Protein AF-A0A542I1I1-F1 (afdb_monomer_lite)

Foldseek 3Di:
DPPVVVVVVVVVVVVVVVVCVPPDDPPQDPVNDDPVVVVVVVVVVVVLVVLLVVQLVCLVPDDQVQFDDDSVVLNVQSVPGPRSSVCCVVHGGRDPPPPD

Secondary structure (DSSP, 8-state):
--HHHHHHHHHHHHHHHHHGGG-------GGGS-HHHHHHHHHHHHHHHHHHHHHHHHHHHS-GGGBSS-HHHHHHHHTSTTHHHHHIIIIIBPPP----

Sequence (100 aa):
MARNKKALNKKAHEMSRRNKMHGGRKKKTWKEMSPAGKVGTIVTAIMQVSLLVAAQRDISRRPAELINGPKAAWRAASFVNFIGPMGYFIFGRKRPATAK

Radius of gyration: 28.18 Å; chains: 1; bounding box: 46×53×80 Å

Structure (mmCIF, N/CA/C/O backbone):
data_AF-A0A542I1I1-F1
#
_entry.id   AF-A0A542I1I1-F1
#
loop_
_atom_site.group_PDB
_atom_site.id
_atom_site.type_symbol
_atom_site.label_atom_id
_atom_site.label_alt_id
_atom_site.label_comp_id
_atom_site.label_asym_id
_atom_site.label_entity_id
_atom_site.label_seq_id
_atom_site.pdbx_PDB_ins_code
_atom_site.Cartn_x
_atom_site.Cartn_y
_atom_site.Cartn_z
_atom_site.occupancy
_atom_site.B_iso_or_equiv
_atom_site.auth_seq_id
_atom_site.auth_comp_id
_atom_site.auth_asym_id
_atom_site.auth_atom_id
_atom_site.pdbx_PDB_model_num
ATOM 1 N N . MET A 1 1 ? 17.387 -30.351 -63.338 1.00 58.53 1 MET A N 1
ATOM 2 C CA . MET A 1 1 ? 16.651 -30.303 -62.048 1.00 58.53 1 MET A CA 1
ATOM 3 C C . MET A 1 1 ? 17.214 -29.253 -61.058 1.00 58.53 1 MET A C 1
ATOM 5 O O . MET A 1 1 ? 17.471 -29.572 -59.906 1.00 58.53 1 MET A O 1
ATOM 9 N N . ALA A 1 2 ? 17.403 -27.981 -61.455 1.00 60.22 2 ALA A N 1
ATOM 10 C CA . ALA A 1 2 ? 18.087 -26.972 -60.612 1.00 60.22 2 ALA A CA 1
ATOM 11 C C . ALA A 1 2 ? 17.187 -25.839 -60.064 1.00 60.22 2 ALA A C 1
ATOM 13 O O . ALA A 1 2 ? 17.604 -25.084 -59.189 1.00 60.22 2 ALA A O 1
ATOM 14 N N . ARG A 1 3 ? 15.941 -25.711 -60.545 1.00 61.31 3 ARG A N 1
ATOM 15 C CA . ARG A 1 3 ? 15.059 -24.572 -60.210 1.00 61.31 3 ARG A CA 1
ATOM 16 C C . ARG A 1 3 ? 14.425 -24.651 -58.813 1.00 61.31 3 ARG A C 1
ATOM 18 O O . ARG A 1 3 ? 14.035 -23.624 -58.274 1.00 61.31 3 ARG A O 1
ATOM 25 N N . ASN A 1 4 ? 14.376 -25.834 -58.198 1.00 63.12 4 ASN A N 1
ATOM 26 C CA . ASN A 1 4 ? 13.683 -26.033 -56.919 1.00 63.12 4 ASN A CA 1
ATOM 27 C C . ASN A 1 4 ? 14.517 -25.582 -55.698 1.00 63.12 4 ASN A C 1
ATOM 29 O O . ASN A 1 4 ? 13.982 -25.077 -54.715 1.00 63.12 4 ASN A O 1
ATOM 33 N N . LYS A 1 5 ? 15.855 -25.654 -55.778 1.00 65.69 5 LYS A N 1
ATOM 34 C CA . LYS A 1 5 ? 16.739 -25.274 -54.658 1.00 65.69 5 LYS A CA 1
ATOM 35 C C . LYS A 1 5 ? 16.668 -23.775 -54.331 1.00 65.69 5 LYS A C 1
ATOM 37 O O . LYS A 1 5 ? 16.625 -23.398 -53.166 1.00 65.69 5 LYS A O 1
ATOM 42 N N . LYS A 1 6 ? 16.576 -22.905 -55.348 1.00 72.06 6 LYS A N 1
ATOM 43 C CA . LYS A 1 6 ? 16.469 -21.446 -55.136 1.00 72.06 6 LYS A CA 1
ATOM 44 C C . LYS A 1 6 ? 15.158 -21.048 -54.447 1.00 72.06 6 LYS A C 1
ATOM 46 O O . LYS A 1 6 ? 15.167 -20.173 -53.584 1.00 72.06 6 LYS A O 1
ATOM 51 N N . ALA A 1 7 ? 14.048 -21.699 -54.800 1.00 76.75 7 ALA A N 1
ATOM 52 C CA . ALA A 1 7 ? 12.744 -21.435 -54.195 1.00 76.75 7 ALA A CA 1
ATOM 53 C C . ALA A 1 7 ? 12.706 -21.848 -52.713 1.00 76.75 7 AL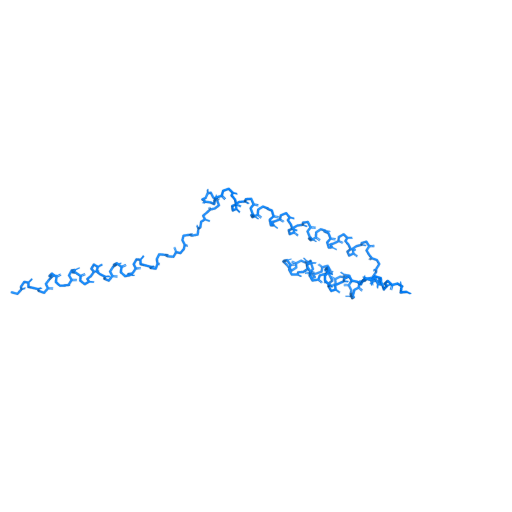A A C 1
ATOM 55 O O . ALA A 1 7 ? 12.189 -21.105 -51.878 1.00 76.75 7 ALA A O 1
ATOM 56 N N . LEU A 1 8 ? 13.326 -22.984 -52.379 1.00 74.50 8 LEU A N 1
ATOM 57 C CA . LEU A 1 8 ? 13.434 -23.480 -51.005 1.00 74.50 8 LEU A CA 1
ATOM 58 C C . LEU A 1 8 ? 14.255 -22.539 -50.113 1.00 74.50 8 LEU A C 1
ATOM 60 O O . LEU A 1 8 ? 13.788 -22.162 -49.039 1.00 74.50 8 LEU A O 1
ATOM 64 N N . ASN A 1 9 ? 15.419 -22.072 -50.578 1.00 76.88 9 ASN A N 1
ATOM 65 C CA . ASN A 1 9 ? 16.243 -21.131 -49.810 1.00 76.88 9 ASN A CA 1
ATOM 66 C C . ASN A 1 9 ? 15.540 -19.780 -49.600 1.00 76.88 9 ASN A C 1
ATOM 68 O O . ASN A 1 9 ? 15.626 -19.201 -48.516 1.00 76.88 9 ASN A O 1
ATOM 72 N N . LYS A 1 10 ? 14.799 -19.291 -50.606 1.00 80.12 10 LYS A N 1
ATOM 73 C CA . LYS A 1 10 ? 14.023 -18.047 -50.495 1.00 80.12 10 LYS A CA 1
ATOM 74 C C . LYS A 1 10 ? 12.903 -18.179 -49.457 1.00 80.12 10 LYS A C 1
ATOM 76 O O . LYS A 1 10 ? 12.764 -17.307 -48.602 1.00 80.12 10 LYS A O 1
ATOM 81 N N . LYS A 1 11 ? 12.168 -19.298 -49.475 1.00 77.81 11 LYS A N 1
ATOM 82 C CA . LYS A 1 11 ? 11.096 -19.590 -48.511 1.00 77.81 11 LYS A CA 1
ATOM 83 C C . LYS A 1 11 ? 11.636 -19.756 -47.087 1.00 77.81 11 LYS A C 1
ATOM 85 O O . LYS A 1 11 ? 11.050 -19.219 -46.152 1.00 77.81 11 LYS A O 1
ATOM 90 N N . ALA A 1 12 ? 12.778 -20.426 -46.919 1.00 76.44 12 ALA A N 1
ATOM 91 C CA . ALA A 1 12 ? 13.442 -20.573 -45.621 1.00 76.44 12 ALA A CA 1
ATOM 92 C C . ALA A 1 12 ? 13.876 -19.217 -45.035 1.00 76.44 12 ALA A C 1
ATOM 94 O O . ALA A 1 12 ? 13.654 -18.945 -43.854 1.00 76.44 12 ALA A O 1
ATOM 95 N N . HIS A 1 13 ? 14.425 -18.330 -45.869 1.00 72.31 13 HIS A N 1
ATOM 96 C CA . HIS A 1 13 ? 14.812 -16.983 -45.450 1.00 72.31 13 HIS A CA 1
ATOM 97 C C . HIS A 1 13 ? 13.594 -16.127 -45.059 1.00 72.31 13 HIS A C 1
ATOM 99 O O . HIS A 1 13 ? 13.644 -15.360 -44.099 1.00 72.31 13 HIS A O 1
ATOM 105 N N . GLU A 1 14 ? 12.477 -16.279 -45.769 1.00 76.81 14 GLU A N 1
ATOM 106 C CA . GLU A 1 14 ? 11.227 -15.580 -45.472 1.00 76.81 14 GLU A CA 1
ATOM 107 C C . GLU A 1 14 ? 10.561 -16.084 -44.178 1.00 76.81 14 GLU A C 1
ATOM 109 O O . GLU A 1 14 ? 10.077 -15.282 -43.377 1.00 76.81 14 GLU A O 1
ATOM 114 N N . MET A 1 15 ? 10.607 -17.396 -43.920 1.00 70.50 15 MET A N 1
ATOM 115 C CA . MET A 1 15 ? 10.134 -17.986 -42.661 1.00 70.50 15 MET A CA 1
ATOM 116 C C . MET A 1 15 ? 10.999 -17.557 -41.469 1.00 70.50 15 MET A C 1
ATOM 118 O O . MET A 1 15 ? 10.467 -17.206 -40.418 1.00 70.50 15 MET A O 1
ATOM 122 N N . SER A 1 16 ? 12.324 -17.496 -41.643 1.00 70.19 16 SER A N 1
ATOM 123 C CA . SER A 1 16 ? 13.249 -16.996 -40.616 1.00 70.19 16 SER A CA 1
ATOM 124 C C . SER A 1 16 ? 13.008 -15.514 -40.294 1.00 70.19 16 SER A C 1
ATOM 126 O O . SER A 1 16 ? 12.974 -15.122 -39.125 1.00 70.19 16 SER A O 1
ATOM 128 N N . ARG A 1 17 ? 12.737 -14.686 -41.316 1.00 71.31 17 ARG A N 1
ATOM 129 C CA . ARG A 1 17 ? 12.346 -13.280 -41.122 1.00 71.31 17 ARG A CA 1
ATOM 130 C C . ARG A 1 17 ? 11.028 -13.134 -40.363 1.00 71.31 17 ARG A C 1
ATOM 132 O O . ARG A 1 17 ? 10.947 -12.283 -39.482 1.00 71.31 17 ARG A O 1
ATOM 139 N N . ARG A 1 18 ? 10.021 -13.960 -40.669 1.00 66.75 18 ARG A N 1
ATOM 140 C CA . ARG A 1 18 ? 8.736 -13.958 -39.951 1.00 66.75 18 ARG A CA 1
ATOM 141 C C . ARG A 1 18 ? 8.898 -14.329 -38.478 1.00 66.75 18 ARG A C 1
ATOM 143 O O . ARG A 1 18 ? 8.335 -13.652 -37.626 1.00 66.75 18 ARG A O 1
ATOM 150 N N . ASN A 1 19 ? 9.726 -15.324 -38.166 1.00 64.62 19 ASN A N 1
ATOM 151 C CA . ASN A 1 19 ? 9.913 -15.771 -36.784 1.00 64.62 19 ASN A CA 1
ATOM 152 C C . ASN A 1 19 ? 10.648 -14.732 -35.904 1.00 64.62 19 ASN A C 1
ATOM 154 O O . ASN A 1 19 ? 10.427 -14.658 -34.699 1.00 64.62 19 ASN A O 1
ATOM 158 N N . LYS A 1 20 ? 11.481 -13.866 -36.504 1.00 62.16 20 LYS A N 1
ATOM 159 C CA . LYS A 1 20 ? 12.202 -12.784 -35.804 1.00 62.16 20 LYS A CA 1
ATOM 160 C C . LYS A 1 20 ? 11.335 -11.574 -35.420 1.00 62.16 20 LYS A C 1
ATOM 162 O O . LYS A 1 20 ? 11.805 -10.722 -34.670 1.00 62.16 20 LYS A O 1
ATOM 167 N N . MET A 1 21 ? 10.089 -11.493 -35.897 1.00 59.78 21 MET A N 1
ATOM 168 C CA . MET A 1 21 ? 9.151 -10.407 -35.562 1.00 59.78 21 MET A CA 1
ATOM 169 C C . MET A 1 21 ? 8.540 -10.552 -34.158 1.00 59.78 21 MET A C 1
ATOM 171 O O . MET A 1 21 ? 8.007 -9.586 -33.620 1.00 59.78 21 MET A O 1
ATOM 175 N N . HIS A 1 22 ? 8.681 -11.718 -33.518 1.00 60.72 22 HIS A N 1
ATOM 176 C CA . HIS A 1 22 ? 8.305 -11.941 -32.118 1.00 60.72 22 HIS A CA 1
ATOM 177 C C . HIS A 1 22 ? 9.510 -11.817 -31.178 1.00 60.72 22 HIS A C 1
ATOM 179 O O . HIS A 1 22 ? 9.690 -12.603 -30.249 1.00 60.72 22 HIS A O 1
ATOM 185 N N . GLY A 1 23 ? 10.360 -10.814 -31.419 1.00 60.62 23 GLY A N 1
ATOM 186 C CA . GLY A 1 23 ? 11.375 -10.398 -30.459 1.00 60.62 23 GLY A CA 1
ATOM 187 C C . GLY A 1 23 ? 10.685 -9.913 -29.187 1.00 60.62 23 GLY A C 1
ATOM 188 O O . GLY A 1 23 ? 10.204 -8.783 -29.133 1.00 60.62 23 GLY A O 1
ATOM 189 N N . GLY A 1 24 ? 10.594 -10.790 -28.184 1.00 64.00 24 GLY A N 1
ATOM 190 C CA . GLY A 1 24 ? 10.013 -10.473 -26.885 1.00 64.00 24 GLY A CA 1
ATOM 191 C C . GLY A 1 24 ? 10.572 -9.154 -26.360 1.00 64.00 24 GLY A C 1
ATOM 192 O O . GLY A 1 24 ? 11.774 -8.901 -26.470 1.00 64.00 24 GLY A O 1
ATOM 193 N N . ARG A 1 25 ? 9.689 -8.299 -25.826 1.00 64.44 25 ARG A N 1
ATOM 194 C CA . ARG A 1 25 ? 10.044 -7.030 -25.171 1.00 64.44 25 ARG A CA 1
ATOM 195 C C . ARG A 1 25 ? 11.286 -7.266 -24.311 1.00 64.44 25 ARG A C 1
ATOM 197 O O . ARG A 1 25 ? 11.192 -7.948 -23.290 1.00 64.44 25 ARG A O 1
ATOM 204 N N . LYS A 1 26 ? 12.448 -6.742 -24.723 1.00 65.50 26 LYS A N 1
ATOM 205 C CA . LYS A 1 26 ? 13.656 -6.817 -23.897 1.00 65.50 26 LYS A CA 1
ATOM 206 C C . LYS A 1 26 ? 13.309 -6.162 -22.565 1.00 65.50 26 LYS A C 1
ATOM 208 O O . LYS A 1 26 ? 12.941 -4.985 -22.540 1.00 65.50 26 LYS A O 1
ATOM 213 N N . LYS A 1 27 ? 13.326 -6.942 -21.480 1.00 60.62 27 LYS A N 1
ATOM 214 C CA . LYS A 1 27 ? 13.083 -6.424 -20.132 1.00 60.62 27 LYS A CA 1
ATOM 215 C C . LYS A 1 27 ? 14.213 -5.440 -19.852 1.00 60.62 27 LYS A C 1
ATOM 217 O O . LYS A 1 27 ? 15.345 -5.868 -19.669 1.00 60.62 27 LYS A O 1
ATOM 222 N N . LYS A 1 28 ? 13.918 -4.138 -19.917 1.00 66.88 28 LYS A N 1
ATOM 223 C CA . LYS A 1 28 ? 14.914 -3.089 -19.686 1.00 66.88 28 LYS A CA 1
ATOM 224 C C . LYS A 1 28 ? 15.447 -3.251 -18.271 1.00 66.88 28 LYS A C 1
ATOM 226 O O . LYS A 1 28 ? 14.701 -3.119 -17.303 1.00 66.88 28 LYS A O 1
ATOM 231 N N . THR A 1 29 ? 16.724 -3.579 -18.169 1.00 71.50 29 THR A N 1
ATOM 232 C CA . THR A 1 29 ? 17.417 -3.738 -16.895 1.00 71.50 29 THR A CA 1
ATOM 233 C C . THR A 1 29 ? 17.541 -2.370 -16.219 1.00 71.50 29 THR A C 1
ATOM 235 O O . THR A 1 29 ? 17.612 -1.351 -16.901 1.00 71.50 29 THR A O 1
ATOM 238 N N . TRP A 1 30 ? 17.597 -2.305 -14.885 1.00 70.94 30 TRP A N 1
ATOM 239 C CA . TRP A 1 30 ? 17.654 -1.035 -14.135 1.00 70.94 30 TRP A CA 1
ATOM 240 C C . TRP A 1 30 ? 18.742 -0.071 -14.646 1.00 70.94 30 TRP A C 1
ATOM 242 O O . TRP A 1 30 ? 18.530 1.137 -14.694 1.00 70.94 30 TRP A O 1
ATOM 252 N N . LYS A 1 31 ? 19.896 -0.588 -15.091 1.00 70.25 31 LYS A N 1
ATOM 253 C CA . LYS A 1 31 ? 20.981 0.216 -15.683 1.00 70.25 31 LYS A CA 1
ATOM 254 C C . LYS A 1 31 ? 20.604 0.874 -17.021 1.00 70.25 31 LYS A C 1
ATOM 256 O O . LYS A 1 31 ? 21.097 1.960 -17.295 1.00 70.25 31 LYS A O 1
ATOM 261 N N . GLU A 1 32 ? 19.694 0.275 -17.785 1.00 71.38 32 GLU A N 1
ATOM 262 C CA . GLU A 1 32 ? 19.227 0.718 -19.111 1.00 71.38 32 GLU A CA 1
ATOM 263 C C . GLU A 1 32 ? 17.967 1.602 -19.050 1.00 71.38 32 GLU A C 1
ATOM 265 O O . GLU A 1 32 ? 17.461 2.058 -20.079 1.00 71.38 32 GLU A O 1
ATOM 270 N N . MET A 1 33 ? 17.418 1.843 -17.855 1.00 73.00 33 MET A N 1
ATOM 271 C CA . MET A 1 33 ? 16.316 2.787 -17.684 1.00 73.00 33 MET A CA 1
ATOM 272 C C . MET A 1 33 ? 16.811 4.224 -17.846 1.00 73.00 33 MET A C 1
ATOM 274 O O . MET A 1 33 ? 17.776 4.637 -17.197 1.00 73.00 33 MET A O 1
ATOM 278 N N . SER A 1 34 ? 16.078 4.994 -18.660 1.00 79.94 34 SER A N 1
ATOM 279 C CA . SER A 1 34 ? 16.214 6.451 -18.734 1.00 79.94 34 SER A CA 1
ATOM 280 C C . SER A 1 34 ? 16.154 7.051 -17.319 1.00 79.94 34 SER A C 1
ATOM 282 O O . SER A 1 34 ? 15.373 6.553 -16.497 1.00 79.94 34 SER A O 1
ATOM 284 N N . PRO A 1 35 ? 16.928 8.112 -17.020 1.00 81.81 35 PRO A N 1
ATOM 285 C CA . PRO A 1 35 ? 16.888 8.802 -15.730 1.00 81.81 35 PRO A CA 1
ATOM 286 C C . PRO A 1 35 ? 15.462 9.102 -15.249 1.00 81.81 35 PRO A C 1
ATOM 288 O O . PRO A 1 35 ? 15.139 8.847 -14.091 1.00 81.81 35 PRO A O 1
ATOM 291 N N . ALA A 1 36 ? 14.571 9.508 -16.160 1.00 83.06 36 ALA A N 1
ATOM 292 C CA . ALA A 1 36 ? 13.163 9.767 -15.859 1.00 83.06 36 ALA A CA 1
ATOM 293 C C . ALA A 1 36 ? 12.414 8.526 -15.332 1.00 83.06 36 ALA A C 1
ATOM 295 O O . ALA A 1 36 ? 11.609 8.630 -14.411 1.00 83.06 36 ALA A O 1
ATOM 296 N N . GLY A 1 37 ? 12.706 7.333 -15.863 1.00 83.88 37 GLY A N 1
ATOM 297 C CA . GLY A 1 37 ? 12.086 6.089 -15.399 1.00 83.88 37 GLY A CA 1
ATOM 298 C C . GLY A 1 37 ? 12.544 5.687 -13.995 1.00 83.88 37 GLY A C 1
ATOM 299 O O . GLY A 1 37 ? 11.739 5.213 -13.190 1.00 83.88 37 GLY A O 1
ATOM 300 N N . LYS A 1 38 ? 13.832 5.888 -13.680 1.00 86.88 38 LYS A N 1
ATOM 301 C CA . LYS A 1 38 ? 14.374 5.629 -12.334 1.00 86.88 38 LYS A CA 1
ATOM 302 C C . LYS A 1 38 ? 13.757 6.578 -11.314 1.00 86.88 38 LYS A C 1
ATOM 304 O O . LYS A 1 38 ? 13.272 6.123 -10.283 1.00 86.88 38 LYS A O 1
ATOM 309 N N . VAL A 1 39 ? 13.708 7.871 -11.641 1.00 90.25 39 VAL A N 1
ATOM 310 C CA . VAL A 1 39 ? 13.066 8.892 -10.802 1.00 90.25 39 VAL A CA 1
ATOM 311 C C . VAL A 1 39 ? 11.595 8.554 -10.577 1.00 90.25 39 VAL A C 1
ATOM 313 O O . VAL A 1 39 ? 11.166 8.507 -9.430 1.00 90.25 39 VAL A O 1
ATOM 316 N N . GLY A 1 40 ? 10.842 8.219 -11.629 1.00 91.81 40 GLY A N 1
ATOM 317 C CA . GLY A 1 40 ? 9.436 7.823 -11.492 1.00 91.81 40 GLY A CA 1
ATOM 318 C C . GLY A 1 40 ? 9.236 6.624 -10.558 1.00 91.81 40 GLY A C 1
ATOM 319 O O . GLY A 1 40 ? 8.324 6.626 -9.732 1.00 91.81 40 GLY A O 1
ATOM 320 N N . THR A 1 41 ? 10.128 5.632 -10.623 1.00 89.00 41 THR A N 1
ATOM 321 C CA . THR A 1 41 ? 10.088 4.461 -9.730 1.00 89.00 41 THR A CA 1
ATOM 322 C C . THR A 1 41 ? 10.351 4.853 -8.276 1.00 89.00 41 THR A C 1
ATOM 324 O O . THR A 1 41 ? 9.607 4.446 -7.387 1.00 89.00 41 THR A O 1
ATOM 327 N N . ILE A 1 42 ? 11.372 5.679 -8.030 1.00 91.56 42 ILE A N 1
ATOM 328 C CA . ILE A 1 42 ? 11.723 6.156 -6.685 1.00 91.56 42 ILE A CA 1
ATOM 329 C C . ILE A 1 42 ? 10.584 6.990 -6.094 1.00 91.56 42 ILE A C 1
ATOM 331 O O . ILE A 1 42 ? 10.170 6.744 -4.966 1.00 91.56 42 ILE A O 1
ATOM 335 N N . VAL A 1 43 ? 10.036 7.934 -6.863 1.00 93.56 43 VAL A N 1
ATOM 336 C CA . VAL A 1 43 ? 8.907 8.772 -6.434 1.00 93.56 43 VAL A CA 1
ATOM 337 C C . VAL A 1 43 ? 7.703 7.909 -6.070 1.00 93.56 43 VAL A C 1
ATOM 339 O O . VAL A 1 43 ? 7.101 8.109 -5.018 1.00 93.56 43 VAL A O 1
ATOM 342 N N . THR A 1 44 ? 7.391 6.905 -6.890 1.00 90.50 44 THR A N 1
ATOM 343 C CA . THR A 1 44 ? 6.284 5.975 -6.625 1.00 90.50 44 THR A CA 1
ATOM 344 C C . THR A 1 44 ? 6.511 5.182 -5.336 1.00 90.50 44 THR A C 1
ATOM 346 O O . THR A 1 44 ? 5.592 5.052 -4.528 1.00 90.50 44 THR A O 1
ATOM 349 N N . ALA A 1 45 ? 7.735 4.695 -5.107 1.00 89.94 45 ALA A N 1
ATOM 350 C CA . ALA A 1 45 ? 8.090 3.969 -3.890 1.00 89.94 45 ALA A CA 1
ATOM 351 C C . ALA A 1 45 ? 7.979 4.856 -2.639 1.00 89.94 45 ALA A C 1
ATOM 353 O O . ALA A 1 45 ? 7.382 4.446 -1.644 1.00 89.94 45 ALA A O 1
ATOM 354 N N . ILE A 1 46 ? 8.488 6.091 -2.703 1.00 93.88 46 ILE A N 1
ATOM 355 C CA . ILE A 1 46 ? 8.362 7.066 -1.611 1.00 93.88 46 ILE A CA 1
ATOM 356 C C . ILE A 1 46 ? 6.886 7.340 -1.330 1.00 93.88 46 ILE A C 1
ATOM 358 O O . ILE A 1 46 ? 6.455 7.237 -0.185 1.00 93.88 46 ILE A O 1
ATOM 362 N N . MET A 1 47 ? 6.093 7.615 -2.370 1.00 91.50 47 MET A N 1
ATOM 363 C CA . MET A 1 47 ? 4.661 7.879 -2.235 1.00 91.50 47 MET A CA 1
ATOM 364 C C . MET A 1 47 ? 3.937 6.714 -1.551 1.00 91.50 47 MET A C 1
ATOM 366 O O . MET A 1 47 ? 3.123 6.939 -0.656 1.00 91.50 47 MET A O 1
ATOM 370 N N . GLN A 1 48 ? 4.262 5.474 -1.922 1.00 88.50 48 GLN A N 1
ATOM 371 C CA . GLN A 1 48 ? 3.686 4.278 -1.311 1.00 88.50 48 GLN A CA 1
ATOM 372 C C . GLN A 1 48 ? 3.994 4.190 0.187 1.00 88.50 48 GLN A C 1
ATOM 374 O O . GLN A 1 48 ? 3.084 4.003 0.996 1.00 88.50 48 GLN A O 1
ATOM 379 N N . VAL A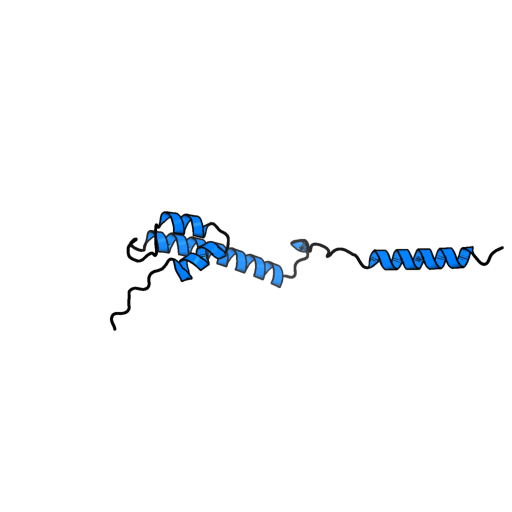 1 49 ? 5.267 4.344 0.562 1.00 89.19 49 VAL A N 1
ATOM 380 C CA . VAL A 1 49 ? 5.705 4.256 1.962 1.00 89.19 49 VAL A CA 1
ATOM 381 C C . VAL A 1 49 ? 5.113 5.399 2.782 1.00 89.19 49 VAL A C 1
ATOM 383 O O . VAL A 1 49 ? 4.574 5.163 3.863 1.00 89.19 49 VAL A O 1
ATOM 386 N N . SER A 1 50 ? 5.135 6.628 2.262 1.00 90.00 50 SER A N 1
ATOM 387 C CA . SER A 1 50 ? 4.520 7.786 2.913 1.00 90.00 50 SER A CA 1
ATOM 388 C C . SER A 1 50 ? 3.026 7.578 3.147 1.00 90.00 50 SER A C 1
ATOM 390 O O . SER A 1 50 ? 2.539 7.876 4.236 1.00 90.00 50 SER A O 1
ATOM 392 N N . LEU A 1 51 ? 2.303 7.026 2.167 1.00 87.25 51 LEU A N 1
ATOM 393 C CA . LEU A 1 51 ? 0.870 6.764 2.284 1.00 87.25 51 LEU A CA 1
ATOM 394 C C . LEU A 1 51 ? 0.571 5.686 3.335 1.00 87.25 51 LEU A C 1
ATOM 396 O O . LEU A 1 51 ? -0.348 5.851 4.137 1.00 87.25 51 LEU A O 1
ATOM 400 N N . LEU A 1 52 ? 1.371 4.619 3.378 1.00 86.62 52 LEU A N 1
ATOM 401 C CA . LEU A 1 52 ? 1.262 3.570 4.392 1.00 86.62 52 LEU A CA 1
ATOM 402 C C . LEU A 1 52 ? 1.508 4.123 5.803 1.00 86.62 52 LEU A C 1
ATOM 404 O O . LEU A 1 52 ? 0.706 3.898 6.711 1.00 86.62 52 LEU A O 1
ATOM 408 N N . VAL A 1 53 ? 2.586 4.890 5.984 1.00 88.88 53 VAL A N 1
ATOM 409 C CA . VAL A 1 53 ? 2.924 5.520 7.270 1.00 88.88 53 VAL A CA 1
ATOM 410 C C . VAL A 1 53 ? 1.840 6.512 7.688 1.00 88.88 53 VAL A C 1
ATOM 412 O O . VAL A 1 53 ? 1.436 6.527 8.852 1.00 88.88 53 VAL A O 1
ATOM 415 N N . ALA A 1 54 ? 1.326 7.310 6.750 1.00 86.12 54 ALA A N 1
ATOM 416 C CA . ALA A 1 54 ? 0.233 8.238 7.007 1.00 86.12 54 ALA A CA 1
ATOM 417 C C . ALA A 1 54 ? -1.042 7.502 7.440 1.00 86.12 54 ALA A C 1
ATOM 419 O O . ALA A 1 54 ? -1.650 7.901 8.431 1.00 86.12 54 ALA A O 1
ATOM 420 N N . ALA A 1 55 ? -1.413 6.407 6.766 1.00 85.06 55 ALA A N 1
ATOM 421 C CA . ALA A 1 55 ? -2.565 5.588 7.138 1.00 85.06 55 ALA A CA 1
ATOM 422 C C . ALA A 1 55 ? -2.398 4.989 8.545 1.00 85.06 55 ALA A C 1
ATOM 424 O O . ALA A 1 55 ? -3.282 5.130 9.386 1.00 85.06 55 ALA A O 1
ATOM 425 N N . GLN A 1 56 ? -1.239 4.402 8.857 1.00 84.69 56 GLN A N 1
ATOM 426 C CA . GLN A 1 56 ? -0.957 3.845 10.186 1.00 84.69 56 GLN A CA 1
ATOM 427 C C . GLN A 1 56 ? -0.984 4.908 11.291 1.00 84.69 56 GLN A C 1
ATOM 429 O O . GLN A 1 56 ? -1.561 4.689 12.364 1.00 84.69 56 GLN A O 1
ATOM 434 N N . ARG A 1 57 ? -0.392 6.080 11.031 1.00 87.94 57 ARG A N 1
ATOM 435 C CA . ARG A 1 57 ? -0.404 7.220 11.955 1.00 87.94 57 ARG A CA 1
ATOM 436 C C . ARG A 1 57 ? -1.820 7.751 12.167 1.00 87.94 57 ARG A C 1
ATOM 438 O O . ARG A 1 57 ? -2.182 8.038 13.305 1.00 87.94 57 ARG A O 1
ATOM 445 N N . ASP A 1 58 ? -2.617 7.859 11.108 1.00 83.81 58 ASP A N 1
ATOM 446 C CA . ASP A 1 58 ? -3.999 8.341 11.173 1.00 83.81 58 ASP A CA 1
ATOM 447 C C . ASP A 1 58 ? -4.907 7.352 11.928 1.00 83.81 58 ASP A C 1
ATOM 449 O O . ASP A 1 58 ? -5.572 7.767 12.876 1.00 83.81 58 ASP A O 1
ATOM 453 N N . ILE A 1 59 ? -4.834 6.044 11.638 1.00 83.62 59 ILE A N 1
ATOM 454 C CA . ILE A 1 59 ? -5.572 4.993 12.373 1.00 83.62 59 ILE A CA 1
ATOM 455 C C . ILE A 1 59 ? -5.213 4.992 13.866 1.00 83.62 59 ILE A C 1
ATOM 457 O O . ILE A 1 59 ? -6.062 4.763 14.734 1.00 83.62 59 ILE A O 1
ATOM 461 N N . SER A 1 60 ? -3.938 5.225 14.182 1.00 83.62 60 SER A N 1
ATOM 462 C CA . SER A 1 60 ? -3.460 5.211 15.566 1.00 83.62 60 SER A CA 1
ATOM 463 C C . SER A 1 60 ? -3.895 6.457 16.336 1.00 83.62 60 SER A C 1
ATOM 465 O O . SER A 1 60 ? -4.246 6.341 17.506 1.00 83.62 60 SER A O 1
ATOM 467 N N . ARG A 1 61 ? -3.931 7.626 15.681 1.00 84.12 61 ARG A N 1
ATOM 468 C CA . ARG A 1 61 ? -4.330 8.899 16.303 1.00 84.12 61 ARG A CA 1
ATOM 469 C C . ARG A 1 61 ? -5.840 9.117 16.365 1.00 84.12 61 ARG A C 1
ATOM 471 O O . ARG A 1 61 ? -6.302 9.755 17.304 1.00 84.12 61 ARG A O 1
ATOM 478 N N . ARG A 1 62 ? -6.620 8.638 15.390 1.00 79.25 62 ARG A N 1
ATOM 479 C CA . ARG A 1 62 ? -8.076 8.846 15.385 1.00 79.25 62 ARG A CA 1
ATOM 480 C C . ARG A 1 62 ? -8.769 7.943 16.410 1.00 79.25 62 ARG A C 1
ATOM 482 O O . ARG A 1 62 ? -8.478 6.745 16.443 1.00 79.25 62 ARG A O 1
ATOM 489 N N . PRO A 1 63 ? -9.706 8.453 17.224 1.00 78.12 63 PRO A N 1
ATOM 490 C CA . PRO A 1 63 ? -10.587 7.606 18.025 1.00 78.12 63 PRO A CA 1
ATOM 491 C C . PRO A 1 63 ? -11.423 6.692 17.117 1.00 78.12 63 PRO A C 1
ATOM 493 O O . PRO A 1 63 ? -11.737 7.049 15.981 1.00 78.12 63 PRO A O 1
ATOM 496 N N . ALA A 1 64 ? -11.740 5.484 17.599 1.00 77.75 64 ALA A N 1
ATOM 497 C CA . ALA A 1 64 ? -12.413 4.452 16.799 1.00 77.75 64 ALA A CA 1
ATOM 498 C C . ALA A 1 64 ? -13.790 4.904 16.280 1.00 77.75 64 ALA A C 1
ATOM 500 O O . ALA A 1 64 ? -14.211 4.490 15.208 1.00 77.75 64 ALA A O 1
ATOM 501 N N . GLU A 1 65 ? -14.442 5.817 16.997 1.00 77.88 65 GLU A N 1
ATOM 502 C CA . GLU A 1 65 ? -15.727 6.425 16.639 1.00 77.88 65 GLU A CA 1
ATOM 503 C C . GLU A 1 65 ? -15.688 7.187 15.307 1.00 77.88 65 GLU A C 1
ATOM 505 O O . GLU A 1 65 ? -16.699 7.257 14.607 1.00 77.88 65 GLU A O 1
ATOM 510 N N . LEU A 1 66 ? -14.513 7.707 14.925 1.00 79.56 66 LEU A N 1
ATOM 511 C CA . LEU A 1 66 ? -14.277 8.443 13.678 1.00 79.56 66 LEU A CA 1
ATOM 512 C C . LEU A 1 66 ? -13.743 7.553 12.544 1.00 79.56 66 LEU A C 1
ATOM 514 O O . LEU A 1 66 ? -13.328 8.057 11.497 1.00 79.56 66 LEU A O 1
ATOM 518 N N . ILE A 1 67 ? -13.731 6.235 12.741 1.00 82.31 67 ILE A N 1
ATOM 519 C CA . ILE A 1 67 ? -13.301 5.251 11.750 1.00 82.31 67 ILE A CA 1
ATOM 520 C C . ILE A 1 67 ? -14.496 4.349 11.415 1.00 82.31 67 ILE A C 1
ATOM 522 O O . ILE A 1 67 ? -15.266 3.942 12.285 1.00 82.31 67 ILE A O 1
ATOM 526 N N . ASN A 1 68 ? -14.692 4.049 10.132 1.00 80.12 68 ASN A N 1
ATOM 527 C CA . ASN A 1 68 ? -15.732 3.127 9.677 1.00 80.12 68 ASN A CA 1
ATOM 528 C C . ASN A 1 68 ? -15.289 1.677 9.894 1.00 80.12 68 ASN A C 1
ATOM 530 O O . ASN A 1 68 ? -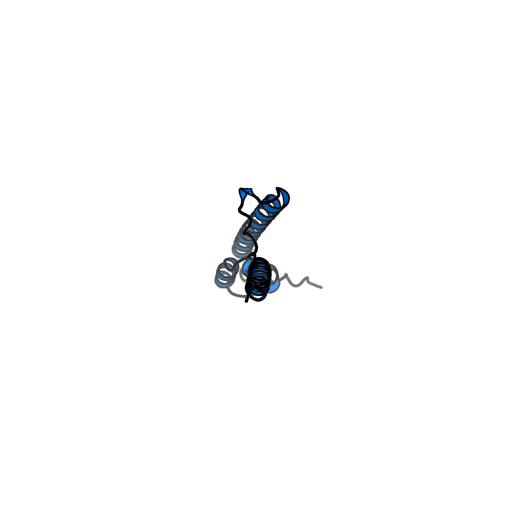14.756 1.046 8.988 1.00 80.12 68 ASN A O 1
ATOM 534 N N . GLY A 1 69 ? -15.496 1.150 11.100 1.00 82.25 69 GLY A N 1
ATOM 535 C CA . GLY A 1 69 ? -15.185 -0.237 11.453 1.00 82.25 69 GLY A CA 1
ATOM 536 C C . GLY A 1 69 ? -13.912 -0.398 12.298 1.00 82.25 69 GLY A C 1
ATOM 537 O O . GLY A 1 69 ? -13.349 0.587 12.781 1.00 82.25 69 GLY A O 1
ATOM 538 N N . PRO A 1 70 ? -13.449 -1.642 12.521 1.00 82.50 70 PRO A N 1
ATOM 539 C CA . PRO A 1 70 ? -12.359 -1.925 13.450 1.00 82.50 70 PRO A CA 1
ATOM 540 C C . PRO A 1 70 ? -11.014 -1.366 12.974 1.00 82.50 70 PRO A C 1
ATOM 542 O O . PRO A 1 70 ? -10.593 -1.592 11.839 1.00 82.50 70 PRO A O 1
ATOM 545 N N . LYS A 1 71 ? -10.263 -0.725 13.880 1.00 81.00 71 LYS A N 1
ATOM 546 C CA . LYS A 1 71 ? -8.904 -0.227 13.591 1.00 81.00 71 LYS A CA 1
ATOM 547 C C . LYS A 1 71 ? -7.976 -1.321 13.062 1.00 81.00 71 LYS A C 1
ATOM 549 O O . LYS A 1 71 ? -7.176 -1.066 12.170 1.00 81.00 71 LYS A O 1
ATOM 554 N N . ALA A 1 72 ? -8.076 -2.532 13.611 1.00 84.12 72 ALA A N 1
ATOM 555 C CA . ALA A 1 72 ? -7.256 -3.667 13.195 1.00 84.12 72 ALA A CA 1
ATOM 556 C C . ALA A 1 72 ? -7.515 -4.069 11.734 1.00 84.12 72 ALA A C 1
ATOM 558 O O . ALA A 1 72 ? -6.561 -4.305 10.996 1.00 84.12 72 ALA A O 1
ATOM 559 N N . ALA A 1 73 ? -8.779 -4.054 11.295 1.00 85.56 73 ALA A N 1
ATOM 560 C CA . ALA A 1 73 ? -9.142 -4.352 9.912 1.00 85.56 73 ALA A CA 1
ATOM 561 C C . ALA A 1 73 ? -8.537 -3.323 8.948 1.00 85.56 73 ALA A C 1
ATOM 563 O O . ALA A 1 73 ? -7.930 -3.700 7.950 1.00 85.56 73 ALA A O 1
ATOM 564 N N . TRP A 1 74 ? -8.598 -2.032 9.287 1.00 86.88 74 TRP A N 1
ATOM 565 C CA . TRP A 1 74 ? -7.973 -0.984 8.474 1.00 86.88 74 TRP A CA 1
ATOM 566 C C . TRP A 1 74 ? -6.447 -1.033 8.481 1.00 86.88 74 TRP A C 1
ATOM 568 O O . TRP A 1 74 ? -5.826 -0.762 7.452 1.00 86.88 74 TRP A O 1
ATOM 578 N N . ARG A 1 75 ? -5.827 -1.438 9.598 1.00 85.12 75 ARG A N 1
ATOM 579 C CA . ARG A 1 75 ? -4.382 -1.695 9.631 1.00 85.12 75 ARG A CA 1
ATOM 580 C C . ARG A 1 75 ? -4.015 -2.818 8.673 1.00 85.12 75 ARG A C 1
ATOM 582 O O . ARG A 1 75 ? -3.141 -2.604 7.843 1.00 85.12 75 ARG A O 1
ATOM 589 N N . ALA A 1 76 ? -4.702 -3.957 8.742 1.00 85.94 76 ALA A N 1
ATOM 590 C CA . ALA A 1 76 ? -4.477 -5.083 7.839 1.00 85.94 76 ALA A CA 1
ATOM 591 C C . ALA A 1 76 ? -4.710 -4.688 6.373 1.00 85.94 76 ALA A C 1
ATOM 593 O O . ALA A 1 76 ? -3.851 -4.925 5.527 1.00 85.94 76 ALA A O 1
ATOM 594 N N . ALA A 1 77 ? -5.817 -3.994 6.092 1.00 85.00 77 ALA A N 1
ATOM 595 C CA . ALA A 1 77 ? -6.140 -3.505 4.758 1.00 85.00 77 ALA A CA 1
ATOM 596 C C . ALA A 1 77 ? -5.027 -2.611 4.201 1.00 85.00 77 ALA A C 1
ATOM 598 O O . ALA A 1 77 ? -4.651 -2.786 3.050 1.00 85.00 77 ALA A O 1
ATOM 599 N N . SER A 1 78 ? -4.437 -1.719 5.010 1.00 83.81 78 SER A N 1
ATOM 600 C CA . SER A 1 78 ? -3.363 -0.817 4.565 1.00 83.81 78 SER A CA 1
ATOM 601 C C . SER A 1 78 ? -2.096 -1.526 4.068 1.00 83.81 78 SER A C 1
ATOM 603 O O . SER A 1 78 ? -1.362 -0.944 3.279 1.00 83.81 78 SER A O 1
ATOM 605 N N . PHE A 1 79 ? -1.858 -2.785 4.450 1.00 81.88 79 PHE A N 1
ATOM 606 C CA . PHE A 1 79 ? -0.730 -3.567 3.930 1.00 81.88 79 PHE A CA 1
ATOM 607 C C . PHE A 1 79 ? -0.972 -4.119 2.515 1.00 81.88 79 PHE A C 1
ATOM 609 O O . PHE A 1 79 ? -0.043 -4.612 1.875 1.00 81.88 79 PHE A O 1
ATOM 616 N N . VAL A 1 80 ? -2.196 -4.015 1.987 1.00 82.38 80 VAL A N 1
ATOM 617 C CA . VAL A 1 80 ? -2.549 -4.496 0.647 1.00 82.38 80 VAL A CA 1
ATOM 618 C C . VAL A 1 80 ? -2.204 -3.441 -0.410 1.00 82.38 80 VAL A C 1
ATOM 620 O O . VAL A 1 80 ? -3.066 -2.684 -0.861 1.00 82.38 80 VAL A O 1
ATOM 623 N N . ASN A 1 81 ? -0.941 -3.419 -0.851 1.00 82.00 81 ASN A N 1
ATOM 624 C CA . ASN A 1 81 ? -0.449 -2.568 -1.948 1.00 82.00 81 ASN A CA 1
ATOM 625 C C . ASN A 1 81 ? -0.939 -1.101 -1.835 1.00 82.00 81 ASN A C 1
ATOM 627 O O . ASN A 1 81 ? -1.063 -0.561 -0.741 1.00 82.00 81 ASN A O 1
ATOM 631 N N . PHE A 1 82 ? -1.199 -0.425 -2.957 1.00 74.69 82 PHE A N 1
ATOM 632 C CA . PHE A 1 82 ? -1.777 0.924 -2.970 1.00 74.69 82 PHE A CA 1
ATOM 633 C C . PHE A 1 82 ? -3.272 0.942 -2.616 1.00 74.69 82 PHE A C 1
ATOM 635 O O . PHE A 1 82 ? -3.769 1.948 -2.114 1.00 74.69 82 PHE A O 1
ATOM 642 N N . ILE A 1 83 ? -3.993 -0.158 -2.861 1.00 80.69 83 ILE A N 1
ATOM 643 C CA . ILE A 1 83 ? -5.449 -0.237 -2.665 1.00 80.69 83 ILE A CA 1
ATOM 644 C C . ILE A 1 83 ? -5.807 -0.080 -1.186 1.00 80.69 83 ILE A C 1
ATOM 646 O O . ILE A 1 83 ? -6.771 0.604 -0.859 1.00 80.69 83 ILE A O 1
ATOM 650 N N . GLY A 1 84 ? -5.006 -0.654 -0.294 1.00 82.38 84 GLY A N 1
ATOM 651 C CA . GLY A 1 84 ? -5.207 -0.603 1.145 1.00 82.38 84 GLY A CA 1
ATOM 652 C C . GLY A 1 84 ? -5.237 0.808 1.724 1.00 82.38 84 GLY A C 1
ATOM 653 O O . GLY A 1 84 ? -6.272 1.244 2.238 1.00 82.38 84 GLY A O 1
ATOM 654 N N . PRO A 1 85 ? -4.120 1.551 1.642 1.00 76.62 85 PRO A N 1
ATOM 655 C CA . PRO A 1 85 ? -4.051 2.901 2.177 1.00 76.62 85 PRO A CA 1
ATOM 656 C C . PRO A 1 85 ? -5.032 3.855 1.479 1.00 76.62 85 PRO A C 1
ATOM 658 O O . PRO A 1 85 ? -5.673 4.657 2.155 1.00 76.62 85 PRO A O 1
ATOM 661 N N . MET A 1 86 ? -5.220 3.742 0.153 1.00 82.62 86 MET A N 1
ATOM 662 C CA . M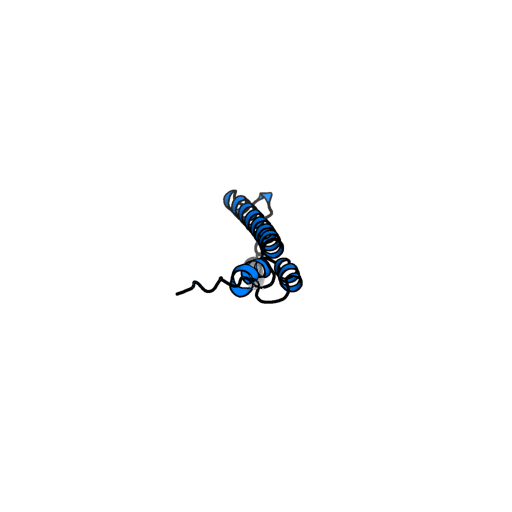ET A 1 86 ? -6.219 4.551 -0.566 1.00 82.62 86 MET A CA 1
ATOM 663 C C . MET A 1 86 ? -7.646 4.241 -0.096 1.00 82.62 86 MET A C 1
ATOM 665 O O . MET A 1 86 ? -8.412 5.159 0.193 1.00 82.62 86 MET A O 1
ATOM 669 N N . GLY A 1 87 ? -7.989 2.960 0.050 1.00 82.31 87 GLY A N 1
ATOM 670 C CA . GLY A 1 87 ? -9.287 2.515 0.551 1.00 82.31 87 GLY A CA 1
ATOM 671 C C . GLY A 1 87 ? -9.574 3.017 1.965 1.00 82.31 87 GLY A C 1
ATOM 672 O O . GLY A 1 87 ? -10.699 3.427 2.247 1.00 82.31 87 GLY A O 1
ATOM 673 N N . TYR A 1 88 ? -8.559 3.086 2.833 1.00 81.38 88 TYR A N 1
ATOM 674 C CA . TYR A 1 88 ? -8.699 3.679 4.166 1.00 81.38 88 TYR A CA 1
ATOM 675 C C . TYR A 1 88 ? -9.065 5.167 4.112 1.00 81.38 88 TYR A C 1
ATOM 677 O O . TYR A 1 88 ? -9.995 5.598 4.793 1.00 81.38 88 TYR A O 1
ATOM 685 N N . PHE A 1 89 ? -8.372 5.964 3.297 1.00 81.31 89 PHE A N 1
ATOM 686 C CA . PHE A 1 89 ? -8.664 7.397 3.221 1.00 81.31 89 PHE A CA 1
ATOM 687 C C . PHE A 1 89 ? -10.024 7.698 2.580 1.00 81.31 89 PHE A C 1
ATOM 689 O O . PHE A 1 89 ? -10.657 8.682 2.965 1.00 81.31 89 PHE A O 1
ATOM 696 N N . ILE A 1 90 ? -10.475 6.862 1.639 1.00 84.25 90 ILE A N 1
ATOM 697 C CA . ILE A 1 90 ? -11.760 7.035 0.948 1.00 84.25 90 ILE A CA 1
ATOM 698 C C . ILE A 1 90 ? -12.928 6.537 1.811 1.00 84.25 90 ILE A C 1
ATOM 700 O O . ILE A 1 90 ? -13.907 7.260 1.982 1.00 84.25 90 ILE A O 1
ATOM 704 N N . PHE A 1 91 ? -12.829 5.326 2.366 1.00 82.50 91 PHE A N 1
ATOM 705 C CA . PHE A 1 91 ? -13.949 4.643 3.030 1.00 82.50 91 PHE A CA 1
ATOM 706 C C . PHE A 1 91 ? -13.765 4.490 4.543 1.00 82.50 91 PHE A C 1
ATOM 708 O O . PHE A 1 91 ? -14.744 4.483 5.288 1.00 82.50 91 PHE A O 1
ATOM 715 N N . GLY A 1 92 ? -12.524 4.381 5.016 1.00 76.50 92 GLY A N 1
ATOM 716 C CA . GLY A 1 92 ? -12.206 4.132 6.424 1.00 76.50 92 GLY A CA 1
ATOM 717 C C . GLY A 1 92 ? -12.336 5.350 7.330 1.00 76.50 92 GLY A C 1
ATOM 718 O O . GLY A 1 92 ? -12.616 5.195 8.517 1.00 76.50 92 GLY A O 1
ATOM 719 N N . ARG A 1 93 ? -12.205 6.565 6.795 1.00 79.56 93 ARG A N 1
ATOM 720 C CA . ARG A 1 93 ? -12.353 7.800 7.573 1.00 79.56 93 ARG A CA 1
ATOM 721 C C . ARG A 1 93 ? -13.815 8.245 7.621 1.00 79.56 93 ARG A C 1
ATOM 723 O O . ARG A 1 93 ? -14.385 8.613 6.596 1.00 79.56 93 ARG A O 1
ATOM 730 N N . LYS A 1 94 ? -14.398 8.338 8.820 1.00 78.38 94 LYS A N 1
ATOM 731 C CA . LYS A 1 94 ? -15.619 9.128 9.011 1.00 78.38 94 LYS A CA 1
ATOM 732 C C . LYS A 1 94 ? -15.228 10.599 9.016 1.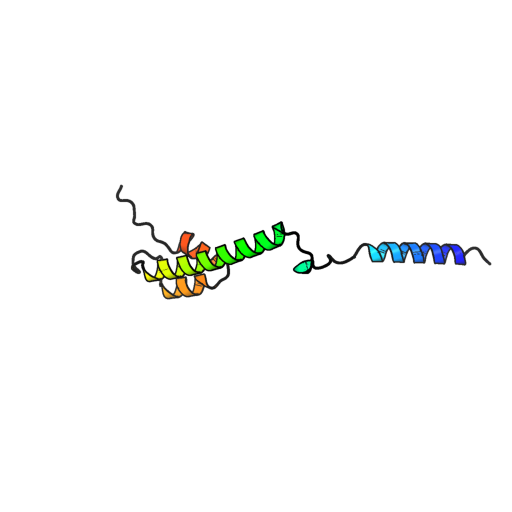00 78.38 94 LYS A C 1
ATOM 734 O O . LYS A 1 94 ? -14.358 11.032 9.778 1.00 78.38 94 LYS A O 1
ATOM 739 N N . ARG A 1 95 ? -15.844 11.385 8.135 1.00 68.56 95 ARG A N 1
ATOM 740 C CA . ARG A 1 95 ? -15.818 12.841 8.283 1.00 68.56 95 ARG A CA 1
ATOM 741 C C . ARG A 1 95 ? -16.695 13.152 9.499 1.00 68.56 95 ARG A C 1
ATOM 743 O O . ARG A 1 95 ? -17.782 12.577 9.569 1.00 68.56 95 ARG A O 1
ATOM 750 N N . PRO A 1 96 ? -16.252 13.987 10.459 1.00 60.22 96 PRO A N 1
ATOM 751 C CA . PRO A 1 96 ? -17.209 14.547 11.401 1.00 60.22 96 PRO A CA 1
ATOM 752 C C . PRO A 1 96 ? -18.300 15.168 10.538 1.00 60.22 96 PRO A C 1
ATOM 754 O O . PRO A 1 96 ? -17.974 15.893 9.593 1.00 60.22 96 PRO A O 1
ATOM 757 N N . ALA A 1 97 ? -19.555 14.772 10.763 1.00 57.50 97 ALA A N 1
ATOM 758 C CA . ALA A 1 97 ? -20.670 15.436 10.121 1.00 57.50 97 ALA A CA 1
ATOM 759 C C . ALA A 1 97 ? -20.464 16.914 10.418 1.00 57.50 9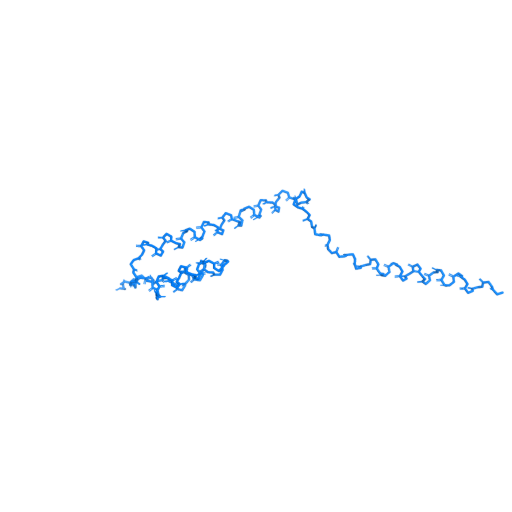7 ALA A C 1
ATOM 761 O O . ALA A 1 97 ? -20.453 17.314 11.582 1.00 57.50 97 ALA A O 1
ATOM 762 N N . THR A 1 98 ? -20.147 17.690 9.387 1.00 53.28 98 THR A N 1
ATOM 763 C CA . THR A 1 98 ? -20.145 19.133 9.502 1.00 53.28 98 THR A CA 1
ATOM 764 C C . THR A 1 98 ? -21.540 19.449 10.015 1.00 53.28 98 THR A C 1
ATOM 766 O O . THR A 1 98 ? -22.516 19.160 9.319 1.00 53.28 98 THR A O 1
ATOM 769 N N . ALA A 1 99 ? -21.632 19.892 11.271 1.00 51.53 99 ALA A N 1
ATOM 770 C CA . ALA A 1 99 ? -22.845 20.493 11.783 1.00 51.53 99 ALA A CA 1
ATOM 771 C C . ALA A 1 99 ? -23.232 21.552 10.748 1.00 51.53 99 ALA A C 1
ATOM 773 O O . ALA A 1 99 ? -22.410 22.405 10.402 1.00 51.53 99 ALA A O 1
ATOM 774 N N . LYS A 1 100 ? -24.398 21.351 10.139 1.00 42.81 100 LYS A N 1
ATOM 775 C CA . LYS A 1 100 ? -24.981 22.299 9.204 1.00 42.81 100 LYS A CA 1
ATOM 776 C C . LYS A 1 100 ? -25.579 23.447 10.000 1.00 42.81 100 LYS A C 1
ATOM 778 O O . LYS A 1 100 ? -26.147 23.147 11.073 1.00 42.81 100 LYS A O 1
#

pLDDT: mean 77.25, std 10.53, range [42.81, 93.88]